Protein AF-A0A379Z0E1-F1 (afdb_monomer_lite)

Radius of gyration: 22.22 Å; chains: 1; bounding box: 70×41×52 Å

Sequence (152 aa):
METWSFSETIHSRSYTHIIRNIVNDPALVFDDIVTNEEIKKRAKDISGYYDDLIEMTSYYHLLGEGTHQVNGKTVTVNLRALKKQLYLCLMSVNALEAIRFYVSFACSFAFAERELMEGNAKIIKADRPRRSAAPDRHPAHAEPDAFRRRRS

Secondary structure (DSSP, 8-state):
--HHHHHHHHHHHHHHHHHHHH-S-SHHHHHHHHH-HHHHHHHHHHHHHHHHHHHHHHHHHHH-SEEEEETTEEEEE-HHHHHHHHHHHHHHHHHIIIIIHHHHHHHHHHHHTTT-SHHHHHHHHHHS-GGG-----------GGGGSSS--

Structure (mmCIF, N/CA/C/O backbone):
data_AF-A0A379Z0E1-F1
#
_entry.id   AF-A0A379Z0E1-F1
#
loop_
_atom_site.group_PDB
_atom_site.id
_atom_site.type_symbol
_atom_site.label_atom_id
_atom_site.label_alt_id
_atom_site.label_comp_id
_atom_site.label_asym_id
_atom_site.label_entity_id
_atom_site.label_seq_id
_atom_site.pdbx_PDB_ins_code
_atom_site.Cartn_x
_atom_site.Cartn_y
_atom_site.Cartn_z
_atom_site.occupancy
_atom_site.B_iso_or_equiv
_atom_site.auth_seq_id
_atom_site.auth_comp_id
_atom_site.auth_asym_id
_atom_site.auth_atom_id
_atom_site.pdbx_PDB_model_num
ATOM 1 N N . MET A 1 1 ? -6.968 17.737 -2.088 1.00 50.78 1 MET A N 1
ATOM 2 C CA . MET A 1 1 ? -6.098 16.547 -1.993 1.00 50.78 1 MET A CA 1
ATOM 3 C C . MET A 1 1 ? -4.835 16.951 -1.270 1.00 50.78 1 MET A C 1
ATOM 5 O O . MET A 1 1 ? -4.319 18.026 -1.551 1.00 50.78 1 MET A O 1
ATOM 9 N N . GLU A 1 2 ? -4.382 16.125 -0.338 1.00 80.88 2 GLU A N 1
ATOM 10 C CA . GLU A 1 2 ? -3.149 16.359 0.411 1.00 80.88 2 GLU A CA 1
ATOM 11 C C . GLU A 1 2 ? -1.923 15.927 -0.406 1.00 80.88 2 GLU A C 1
ATOM 13 O O . GLU A 1 2 ? -2.010 15.047 -1.267 1.00 80.88 2 GLU A O 1
ATOM 18 N N . THR A 1 3 ? -0.780 16.569 -0.153 1.00 82.69 3 THR A N 1
ATOM 19 C CA . THR A 1 3 ? 0.434 16.483 -0.984 1.00 82.69 3 THR A CA 1
ATOM 20 C C . THR A 1 3 ? 0.955 15.054 -1.173 1.00 82.69 3 THR A C 1
ATOM 22 O O . THR A 1 3 ? 1.404 14.722 -2.266 1.00 82.69 3 THR A O 1
ATOM 25 N N . TRP A 1 4 ? 0.871 14.203 -0.145 1.00 82.50 4 TRP A N 1
ATOM 26 C CA . TRP A 1 4 ? 1.369 12.821 -0.203 1.00 82.50 4 TRP A CA 1
ATOM 27 C C . TRP A 1 4 ? 0.489 11.912 -1.074 1.00 82.50 4 TRP A C 1
ATOM 29 O O . TRP A 1 4 ? 0.977 11.252 -1.984 1.00 82.50 4 TRP A O 1
ATOM 39 N N . SER A 1 5 ? -0.835 11.946 -0.906 1.00 83.62 5 SER A N 1
ATOM 40 C CA . SER A 1 5 ? -1.744 11.173 -1.770 1.00 83.62 5 SER A CA 1
ATOM 41 C C . SER A 1 5 ? -1.681 11.623 -3.235 1.00 83.62 5 SER A C 1
ATOM 43 O O . SER A 1 5 ? -1.873 10.823 -4.154 1.00 83.62 5 SER A O 1
ATOM 45 N N . PHE A 1 6 ? -1.381 12.905 -3.471 1.00 81.62 6 PHE A N 1
ATOM 46 C CA . PHE A 1 6 ? -1.129 13.409 -4.816 1.00 81.62 6 PHE A CA 1
ATOM 47 C C . PHE A 1 6 ? 0.151 12.815 -5.429 1.00 81.62 6 PHE A C 1
ATOM 49 O O . PHE A 1 6 ? 0.102 12.381 -6.580 1.00 81.62 6 PHE A O 1
ATOM 56 N N . SER A 1 7 ? 1.265 12.731 -4.686 1.00 83.44 7 SER A N 1
ATOM 57 C CA . SER A 1 7 ? 2.493 12.107 -5.206 1.00 83.44 7 SER A CA 1
ATOM 58 C C . SER A 1 7 ? 2.294 10.630 -5.549 1.00 83.44 7 SER A C 1
ATOM 60 O O . SER A 1 7 ? 2.705 10.209 -6.627 1.00 83.44 7 SER A O 1
ATOM 62 N N . GLU A 1 8 ? 1.554 9.872 -4.736 1.00 84.69 8 GLU A N 1
ATOM 63 C CA . GLU A 1 8 ? 1.267 8.457 -5.036 1.00 84.69 8 GLU A CA 1
ATOM 64 C C . GLU A 1 8 ? 0.428 8.263 -6.310 1.00 84.69 8 GLU A C 1
ATOM 66 O O . GLU A 1 8 ? 0.592 7.290 -7.058 1.00 84.69 8 GLU A O 1
ATOM 71 N N . THR A 1 9 ? -0.437 9.231 -6.622 1.00 87.06 9 THR A N 1
ATOM 72 C CA . THR A 1 9 ? -1.183 9.231 -7.888 1.00 87.06 9 THR A CA 1
ATOM 73 C C . THR A 1 9 ? -0.241 9.419 -9.080 1.00 87.06 9 THR A C 1
ATOM 75 O O . THR A 1 9 ? -0.420 8.781 -10.120 1.00 87.06 9 THR A O 1
ATOM 78 N N . ILE A 1 10 ? 0.782 10.270 -8.942 1.00 86.56 10 ILE A N 1
ATOM 79 C CA . ILE A 1 10 ? 1.810 10.451 -9.972 1.00 86.56 10 ILE A CA 1
ATOM 80 C C . ILE A 1 10 ? 2.636 9.170 -10.138 1.00 86.56 10 ILE A C 1
ATOM 82 O O . ILE A 1 10 ? 2.777 8.719 -11.273 1.00 86.56 10 ILE A O 1
ATOM 86 N N . HIS A 1 11 ? 3.059 8.519 -9.048 1.00 85.06 11 HIS A N 1
ATOM 87 C CA . HIS A 1 11 ? 3.778 7.236 -9.100 1.00 85.06 11 HIS A CA 1
ATOM 88 C C . HIS A 1 11 ? 2.987 6.160 -9.867 1.00 85.06 11 HIS A C 1
ATOM 90 O O . HIS A 1 11 ? 3.507 5.481 -10.752 1.00 85.06 11 HIS A O 1
ATOM 96 N N . SER A 1 12 ? 1.685 6.038 -9.601 1.00 88.06 12 SER A N 1
ATOM 97 C CA . SER A 1 12 ? 0.826 5.062 -10.291 1.00 88.06 12 SER A CA 1
ATOM 98 C C . SER A 1 12 ? 0.709 5.341 -11.799 1.00 88.06 12 SER A C 1
ATOM 100 O O . SER A 1 12 ? 0.712 4.424 -12.631 1.00 88.06 12 SER A O 1
ATOM 102 N N . ARG A 1 13 ? 0.652 6.624 -12.183 1.00 87.44 13 ARG A N 1
ATOM 103 C CA . ARG A 1 13 ? 0.647 7.046 -13.594 1.00 87.44 13 ARG A CA 1
ATOM 104 C C . ARG A 1 13 ? 1.989 6.778 -14.271 1.00 87.44 13 ARG A C 1
ATOM 106 O O . ARG A 1 13 ? 1.990 6.348 -15.425 1.00 87.44 13 ARG A O 1
ATOM 113 N N . SER A 1 14 ? 3.095 6.980 -13.559 1.00 86.31 14 SER A N 1
ATOM 114 C CA . SER A 1 14 ? 4.447 6.639 -14.007 1.00 86.31 14 SER A CA 1
ATOM 115 C C . SER A 1 14 ? 4.559 5.150 -14.353 1.00 86.31 14 SER A C 1
ATOM 117 O O . SER A 1 14 ? 4.946 4.815 -15.472 1.00 86.31 14 SER A O 1
ATOM 119 N N . TYR A 1 15 ? 4.116 4.244 -13.472 1.00 88.19 15 TYR A N 1
ATOM 120 C CA . TYR A 1 15 ? 4.130 2.800 -13.757 1.00 88.19 15 TYR A CA 1
ATOM 121 C C . TYR A 1 15 ? 3.242 2.409 -14.937 1.00 88.19 15 TYR A C 1
ATOM 123 O O . TYR A 1 15 ? 3.640 1.604 -15.776 1.00 88.19 15 TYR A O 1
ATOM 131 N N . THR A 1 16 ? 2.068 3.027 -15.059 1.00 88.12 16 THR A N 1
ATOM 132 C CA . THR A 1 16 ? 1.196 2.812 -16.221 1.00 88.12 16 THR A CA 1
ATOM 133 C C . THR A 1 16 ? 1.889 3.221 -17.524 1.00 88.12 16 THR A C 1
ATOM 135 O O . THR A 1 16 ? 1.771 2.526 -18.533 1.00 88.12 16 THR A O 1
ATOM 138 N N . HIS A 1 17 ? 2.623 4.337 -17.514 1.00 86.69 17 HIS A N 1
ATOM 139 C CA . HIS A 1 17 ? 3.395 4.790 -18.667 1.00 86.69 17 HIS A CA 1
ATOM 140 C C . HIS A 1 17 ? 4.539 3.824 -19.002 1.00 86.69 17 HIS A C 1
ATOM 142 O O . HIS A 1 17 ? 4.720 3.489 -20.167 1.00 86.69 17 HIS A O 1
ATOM 148 N N . ILE A 1 18 ? 5.267 3.330 -17.999 1.00 87.12 18 ILE A N 1
ATOM 149 C CA . ILE A 1 18 ? 6.332 2.331 -18.170 1.00 87.12 18 ILE A CA 1
ATOM 150 C C . ILE A 1 18 ? 5.774 1.061 -18.828 1.00 87.12 18 ILE A C 1
ATOM 152 O O . ILE A 1 18 ? 6.244 0.666 -19.891 1.00 87.12 18 ILE A O 1
ATOM 156 N N . ILE A 1 19 ? 4.734 0.454 -18.245 1.00 88.06 19 ILE A N 1
ATOM 157 C CA . ILE A 1 19 ? 4.173 -0.826 -18.709 1.00 88.06 19 ILE A CA 1
ATOM 158 C C . ILE A 1 19 ? 3.709 -0.718 -20.166 1.00 88.06 19 ILE A C 1
ATOM 160 O O . ILE A 1 19 ? 4.108 -1.523 -21.004 1.00 88.06 19 ILE A O 1
ATOM 164 N N . ARG A 1 20 ? 2.945 0.327 -20.504 1.00 87.12 20 ARG A N 1
ATOM 165 C CA . ARG A 1 20 ? 2.416 0.530 -21.864 1.00 87.12 20 ARG A CA 1
ATOM 166 C C . ARG A 1 20 ? 3.485 0.668 -22.951 1.00 87.12 20 ARG A C 1
ATOM 168 O O . ARG A 1 20 ? 3.166 0.459 -24.113 1.00 87.12 20 ARG A O 1
ATOM 175 N N . ASN A 1 21 ? 4.714 1.042 -22.599 1.00 84.62 21 ASN A N 1
ATOM 176 C CA . ASN A 1 21 ? 5.807 1.206 -23.560 1.00 84.62 21 ASN A CA 1
ATOM 177 C C . ASN A 1 21 ? 6.686 -0.047 -23.713 1.00 84.62 21 ASN A C 1
ATOM 179 O O . ASN A 1 21 ? 7.575 -0.056 -24.560 1.00 84.62 21 ASN A O 1
ATOM 183 N N . ILE A 1 22 ? 6.485 -1.082 -22.891 1.00 85.50 22 ILE A N 1
ATOM 184 C CA . ILE A 1 22 ? 7.362 -2.268 -22.843 1.00 85.50 22 ILE A CA 1
ATOM 185 C C . ILE A 1 22 ? 6.611 -3.532 -23.250 1.00 85.50 22 ILE A C 1
ATOM 187 O O . ILE A 1 22 ? 7.206 -4.440 -23.826 1.00 85.50 22 ILE A O 1
ATOM 191 N N . VAL A 1 23 ? 5.312 -3.604 -22.950 1.00 86.38 23 VAL A N 1
ATOM 192 C CA . VAL A 1 23 ? 4.464 -4.748 -23.295 1.00 86.38 23 VAL A CA 1
ATOM 193 C C . VAL A 1 23 ? 3.425 -4.367 -24.341 1.00 86.38 23 VAL A C 1
ATOM 195 O O . VAL A 1 23 ? 2.846 -3.285 -24.294 1.00 86.38 23 VAL A O 1
ATOM 198 N N . ASN A 1 24 ? 3.175 -5.285 -25.277 1.00 87.69 24 ASN A N 1
ATOM 199 C CA . ASN A 1 24 ? 2.194 -5.094 -26.350 1.00 87.69 24 ASN A CA 1
ATOM 200 C C . ASN A 1 24 ? 0.758 -5.024 -25.812 1.00 87.69 24 ASN A C 1
ATOM 202 O O . ASN A 1 24 ? -0.037 -4.218 -26.288 1.00 87.69 24 ASN A O 1
ATOM 206 N N . ASP A 1 25 ? 0.441 -5.862 -24.820 1.00 91.56 25 ASP A N 1
ATOM 207 C CA . ASP A 1 25 ? -0.845 -5.851 -24.129 1.00 91.56 25 ASP A CA 1
ATOM 208 C C . ASP A 1 25 ? -0.638 -5.560 -22.632 1.00 91.56 25 ASP A C 1
ATOM 210 O O . ASP A 1 25 ? -0.216 -6.441 -21.876 1.00 91.56 25 ASP A O 1
ATOM 214 N N . PRO A 1 26 ? -0.896 -4.320 -22.182 1.00 88.62 26 PRO A N 1
ATOM 215 C CA . PRO A 1 26 ? -0.738 -3.944 -20.785 1.00 88.62 26 PRO A CA 1
ATOM 216 C C . PRO A 1 26 ? -1.824 -4.537 -19.876 1.00 88.62 26 PRO A C 1
ATOM 218 O O . PRO A 1 26 ? -1.604 -4.591 -18.667 1.00 88.62 26 PRO A O 1
ATOM 221 N N . ALA A 1 27 ? -2.974 -4.974 -20.412 1.00 91.06 27 ALA A N 1
ATOM 222 C CA . ALA A 1 27 ? -4.075 -5.503 -19.604 1.00 91.06 27 ALA A CA 1
ATOM 223 C C . ALA A 1 27 ? -3.651 -6.762 -18.839 1.00 91.06 27 ALA A C 1
ATOM 225 O O . ALA A 1 27 ? -3.876 -6.849 -17.636 1.00 91.06 27 ALA A O 1
ATOM 226 N N . LEU A 1 28 ? -2.907 -7.657 -19.498 1.00 90.94 28 LEU A N 1
ATOM 227 C CA . LEU A 1 28 ? -2.380 -8.883 -18.891 1.00 90.94 28 LEU A CA 1
ATOM 228 C C . LEU A 1 28 ? -1.519 -8.613 -17.649 1.00 90.94 28 LEU A C 1
ATOM 230 O O . LEU A 1 28 ? -1.570 -9.369 -16.683 1.00 90.94 28 LEU A O 1
ATOM 234 N N . VAL A 1 29 ? -0.738 -7.528 -17.656 1.00 91.00 29 VAL A N 1
ATOM 235 C CA . VAL A 1 29 ? 0.100 -7.148 -16.509 1.00 91.00 29 VAL A CA 1
ATOM 236 C C . VAL A 1 29 ? -0.757 -6.593 -15.371 1.00 91.00 29 VAL A C 1
ATOM 238 O O . VAL A 1 29 ? -0.504 -6.909 -14.211 1.00 91.00 29 VAL A O 1
ATOM 241 N N . PHE A 1 30 ? -1.773 -5.781 -15.676 1.00 89.75 30 PHE A N 1
ATOM 242 C CA . PHE A 1 30 ? -2.677 -5.247 -14.653 1.00 89.75 30 PHE A CA 1
ATOM 243 C C . PHE A 1 30 ? -3.529 -6.336 -14.002 1.00 89.75 30 PHE A C 1
ATOM 245 O O . PHE A 1 30 ? -3.693 -6.317 -12.781 1.00 89.75 30 PHE A O 1
ATOM 252 N N . ASP A 1 31 ? -4.012 -7.293 -14.791 1.00 91.62 31 ASP A N 1
ATOM 253 C CA . ASP A 1 31 ? -4.782 -8.425 -14.286 1.00 91.62 31 ASP A CA 1
ATOM 254 C C . ASP A 1 31 ? -3.914 -9.308 -13.380 1.00 91.62 31 ASP A C 1
ATOM 256 O O . ASP A 1 31 ? -4.325 -9.631 -12.261 1.00 91.62 31 ASP A O 1
ATOM 260 N N . ASP A 1 32 ? -2.673 -9.604 -13.794 1.00 92.44 32 ASP A N 1
ATOM 261 C CA . ASP A 1 32 ? -1.758 -10.415 -12.985 1.00 92.44 32 ASP A CA 1
ATOM 262 C C . ASP A 1 32 ? -1.430 -9.755 -11.639 1.00 92.44 32 ASP A C 1
ATOM 264 O O . ASP A 1 32 ? -1.390 -10.438 -10.620 1.00 92.44 32 ASP A O 1
ATOM 268 N N . ILE A 1 33 ? -1.292 -8.424 -11.569 1.00 90.69 33 ILE A N 1
ATOM 269 C CA . ILE A 1 33 ? -1.059 -7.719 -10.292 1.00 90.69 33 ILE A CA 1
ATOM 270 C C . ILE A 1 33 ? -2.157 -8.031 -9.260 1.00 90.69 33 ILE A C 1
ATOM 272 O O . ILE A 1 33 ? -1.866 -8.132 -8.064 1.00 90.69 33 ILE A O 1
ATOM 276 N N . VAL A 1 34 ? -3.406 -8.197 -9.704 1.00 89.62 34 VAL A N 1
ATOM 277 C CA . VAL A 1 34 ? -4.553 -8.461 -8.825 1.00 89.62 34 VAL A CA 1
ATOM 278 C C . VAL A 1 34 ? -4.697 -9.949 -8.510 1.00 89.62 34 VAL A C 1
ATOM 280 O O . VAL A 1 34 ? -5.119 -10.292 -7.405 1.00 89.62 34 VAL A O 1
ATOM 283 N N . THR A 1 35 ? -4.360 -10.839 -9.448 1.00 90.94 35 THR A N 1
ATOM 284 C CA . THR A 1 35 ? -4.560 -12.289 -9.289 1.00 90.94 35 THR A CA 1
ATOM 285 C C . THR A 1 35 ? -3.354 -13.030 -8.722 1.00 90.94 35 THR A C 1
ATOM 287 O O . THR A 1 35 ? -3.527 -14.103 -8.150 1.00 90.94 35 THR A O 1
ATOM 290 N N . ASN A 1 36 ? -2.147 -12.478 -8.834 1.00 93.88 36 ASN A N 1
ATOM 291 C CA . ASN A 1 36 ? -0.912 -13.140 -8.432 1.00 93.88 36 ASN A CA 1
ATOM 292 C C . ASN A 1 36 ? -0.838 -13.346 -6.911 1.00 93.88 36 ASN A C 1
ATOM 294 O O . ASN A 1 36 ? -0.821 -12.395 -6.126 1.00 93.88 36 ASN A O 1
ATOM 298 N N . GLU A 1 37 ? -0.741 -14.605 -6.487 1.00 93.44 37 GLU A N 1
ATOM 299 C CA . GLU A 1 37 ? -0.790 -14.990 -5.073 1.00 93.44 37 GLU A CA 1
ATOM 300 C C . GLU A 1 37 ? 0.352 -14.388 -4.234 1.00 93.44 37 GLU A C 1
ATOM 302 O O . GLU A 1 37 ? 0.125 -13.955 -3.101 1.00 93.44 37 GLU A O 1
ATOM 307 N N . GLU A 1 38 ? 1.559 -14.249 -4.792 1.00 91.62 38 GLU A N 1
ATOM 308 C CA . GLU A 1 38 ? 2.701 -13.657 -4.080 1.00 91.62 38 GLU A CA 1
ATOM 309 C C . GLU A 1 38 ? 2.572 -12.136 -3.925 1.00 91.62 38 GLU A C 1
ATOM 311 O O . GLU A 1 38 ? 3.068 -11.544 -2.958 1.00 91.62 38 GLU A O 1
ATOM 316 N N . ILE A 1 39 ? 1.910 -11.464 -4.872 1.00 90.69 39 ILE A N 1
ATOM 317 C CA . ILE A 1 39 ? 1.584 -10.036 -4.759 1.00 90.69 39 ILE A CA 1
ATOM 318 C C . ILE A 1 39 ? 0.448 -9.847 -3.749 1.00 90.69 39 ILE A C 1
ATOM 320 O O . ILE A 1 39 ? 0.589 -9.054 -2.815 1.00 90.69 39 ILE A O 1
ATOM 324 N N . LYS A 1 40 ? -0.628 -10.634 -3.855 1.00 90.75 40 LYS A N 1
ATOM 325 C CA . LYS A 1 40 ? -1.784 -10.578 -2.946 1.00 90.75 40 LYS A CA 1
ATOM 326 C C . LYS A 1 40 ? -1.396 -10.820 -1.498 1.00 90.75 40 LYS A C 1
ATOM 328 O O . LYS A 1 40 ? -1.801 -10.052 -0.630 1.00 90.75 40 LYS A O 1
ATOM 333 N N . LYS A 1 41 ? -0.573 -11.838 -1.225 1.00 90.88 41 LYS A N 1
ATOM 334 C CA . LYS A 1 41 ? -0.082 -12.138 0.128 1.00 90.88 41 LYS A CA 1
ATOM 335 C C . LYS A 1 41 ? 0.594 -10.921 0.759 1.00 90.88 41 LYS A C 1
ATOM 337 O O . LYS A 1 41 ? 0.335 -10.583 1.905 1.00 90.88 41 LYS A O 1
ATOM 342 N N . ARG A 1 42 ? 1.414 -10.222 -0.026 1.00 88.44 42 ARG A N 1
ATOM 343 C CA . ARG A 1 42 ? 2.150 -9.026 0.393 1.00 88.44 42 ARG A CA 1
ATOM 344 C C . ARG A 1 42 ? 1.267 -7.790 0.569 1.00 88.44 42 ARG A C 1
ATOM 346 O O . ARG A 1 42 ? 1.593 -6.969 1.430 1.00 88.44 42 ARG A O 1
ATOM 353 N N . ALA A 1 43 ? 0.231 -7.651 -0.257 1.00 89.25 43 ALA A N 1
ATOM 354 C CA . ALA A 1 43 ? -0.721 -6.545 -0.228 1.00 89.25 43 ALA A CA 1
ATOM 355 C C . ALA A 1 43 ? -1.730 -6.680 0.921 1.00 89.25 43 ALA A C 1
ATOM 357 O O . ALA A 1 43 ? -2.006 -5.690 1.592 1.00 89.25 43 ALA A O 1
ATOM 358 N N . LYS A 1 44 ? -2.202 -7.904 1.196 1.00 89.06 44 LYS A N 1
ATOM 359 C CA . LYS A 1 44 ? -3.171 -8.210 2.258 1.00 89.06 44 LYS A CA 1
ATOM 360 C C . LYS A 1 44 ? -2.696 -7.744 3.634 1.00 89.06 44 LYS A C 1
ATOM 362 O O . LYS A 1 44 ? -3.475 -7.172 4.388 1.00 89.06 44 LYS A O 1
ATOM 367 N N . ASP A 1 45 ? -1.417 -7.951 3.939 1.00 84.88 45 ASP A N 1
ATOM 368 C CA . ASP A 1 45 ? -0.845 -7.526 5.219 1.00 84.88 45 ASP A CA 1
ATOM 369 C C . ASP A 1 45 ? -0.815 -5.995 5.356 1.00 84.88 45 ASP A C 1
ATOM 371 O O . ASP A 1 45 ? -0.979 -5.475 6.453 1.00 84.88 45 ASP A O 1
ATOM 375 N N . ILE A 1 46 ? -0.622 -5.254 4.256 1.00 87.94 46 ILE A N 1
ATOM 376 C CA . ILE A 1 46 ? -0.633 -3.782 4.280 1.00 87.94 46 ILE A CA 1
ATOM 377 C C . ILE A 1 46 ? -2.065 -3.273 4.410 1.00 87.94 46 ILE A C 1
ATOM 379 O O . ILE A 1 46 ? -2.328 -2.424 5.260 1.00 87.94 46 ILE A O 1
ATOM 383 N N . SER A 1 47 ? -2.969 -3.767 3.557 1.00 89.69 47 SER A N 1
ATOM 384 C CA . SER A 1 47 ? -4.353 -3.294 3.516 1.00 89.69 47 SER A CA 1
ATOM 385 C C . SER A 1 47 ? -5.073 -3.590 4.825 1.00 89.69 47 SER A C 1
ATOM 387 O O . SER A 1 47 ? -5.771 -2.717 5.317 1.00 89.69 47 SER A O 1
ATOM 389 N N . GLY A 1 48 ? -4.802 -4.736 5.460 1.00 91.50 48 GLY A N 1
ATOM 390 C CA . GLY A 1 48 ? -5.417 -5.099 6.737 1.00 91.50 48 GLY A CA 1
ATOM 391 C C . GLY A 1 48 ? -5.215 -4.050 7.836 1.00 91.50 48 GLY A C 1
ATOM 392 O O . GLY A 1 48 ? -6.168 -3.694 8.517 1.00 91.50 48 GLY A O 1
ATOM 393 N N . TYR A 1 49 ? -4.014 -3.471 7.969 1.00 91.31 49 TYR A N 1
ATOM 394 C CA . TYR A 1 49 ? -3.785 -2.415 8.967 1.00 91.31 49 TYR A CA 1
ATOM 395 C C . TYR A 1 49 ? -4.558 -1.124 8.671 1.00 91.31 49 TYR A C 1
ATOM 397 O O . TYR A 1 49 ? -4.937 -0.416 9.607 1.00 91.31 49 TYR A O 1
ATOM 405 N N . TYR A 1 50 ? -4.771 -0.807 7.392 1.00 92.62 50 TYR A N 1
ATOM 406 C CA . TYR A 1 50 ? -5.594 0.328 6.985 1.00 92.62 50 TYR A CA 1
ATOM 407 C C . TYR A 1 50 ? -7.079 0.048 7.211 1.00 92.62 50 TYR A C 1
ATOM 409 O O . TYR A 1 50 ? -7.763 0.890 7.789 1.00 92.62 50 TYR A O 1
ATOM 417 N N . ASP A 1 51 ? -7.554 -1.128 6.805 1.00 93.50 51 ASP A N 1
ATOM 418 C CA . ASP A 1 51 ? -8.948 -1.552 6.936 1.00 93.50 51 ASP A CA 1
ATOM 419 C C . ASP A 1 51 ? -9.367 -1.564 8.416 1.00 93.50 51 ASP A C 1
ATOM 421 O O . ASP A 1 51 ? -10.353 -0.920 8.780 1.00 93.50 51 ASP A O 1
ATOM 425 N N . ASP A 1 52 ? -8.551 -2.170 9.288 1.00 91.06 52 ASP A N 1
ATOM 426 C CA . ASP A 1 52 ? -8.775 -2.208 10.739 1.00 91.06 52 ASP A CA 1
ATOM 427 C C . ASP A 1 52 ? -8.856 -0.797 11.348 1.00 91.06 52 ASP A C 1
ATOM 429 O O . ASP A 1 52 ? -9.689 -0.516 12.217 1.00 91.06 52 ASP A O 1
ATOM 433 N N . LEU A 1 53 ? -7.972 0.109 10.910 1.00 93.06 53 LEU A N 1
ATOM 434 C CA . LEU A 1 53 ? -7.946 1.490 11.384 1.00 93.06 53 LEU A CA 1
ATOM 435 C C . LEU A 1 53 ? -9.183 2.263 10.914 1.00 93.06 53 LEU A C 1
ATOM 437 O O . LEU A 1 53 ? -9.770 2.999 11.708 1.00 93.06 53 LEU A O 1
ATOM 441 N N . ILE A 1 54 ? -9.581 2.114 9.650 1.00 93.75 54 ILE A N 1
ATOM 442 C CA . ILE A 1 54 ? -10.752 2.788 9.073 1.00 93.75 54 ILE A CA 1
ATOM 443 C C . ILE A 1 54 ? -12.028 2.307 9.762 1.00 93.75 54 ILE A C 1
ATOM 445 O O . ILE A 1 54 ? -12.862 3.133 10.144 1.00 93.75 54 ILE A O 1
ATOM 449 N N . GLU A 1 55 ? -12.164 0.998 9.974 1.00 91.69 55 GLU A N 1
ATOM 450 C CA . GLU A 1 55 ? -13.316 0.411 10.655 1.00 91.69 55 GLU A CA 1
ATOM 451 C C . GLU A 1 55 ? -13.435 0.952 12.087 1.00 91.69 55 GLU A C 1
ATOM 453 O O . GLU A 1 55 ? -14.469 1.504 12.472 1.00 91.69 55 GLU A O 1
ATOM 458 N N . MET A 1 56 ? -12.352 0.890 12.866 1.00 89.38 56 MET A N 1
ATOM 459 C CA . MET A 1 56 ? -12.362 1.357 14.255 1.00 89.38 56 MET A CA 1
ATOM 460 C C . MET A 1 56 ? -12.534 2.871 14.382 1.00 89.38 56 MET A C 1
ATOM 462 O O . MET A 1 56 ? -13.204 3.340 15.305 1.00 89.38 56 MET A O 1
ATOM 466 N N . THR A 1 57 ? -11.984 3.645 13.446 1.00 92.62 57 THR A N 1
ATOM 467 C CA . THR A 1 57 ? -12.198 5.098 13.378 1.00 92.62 57 THR A CA 1
ATOM 468 C C . THR A 1 57 ? -13.662 5.413 13.072 1.00 92.62 57 THR A C 1
ATOM 470 O O . THR A 1 57 ? -14.241 6.313 13.680 1.00 92.62 57 THR A O 1
ATOM 473 N N . SER A 1 58 ? -14.293 4.631 12.192 1.00 92.19 58 SER A N 1
ATOM 474 C CA . SER A 1 58 ? -15.716 4.766 11.868 1.00 92.19 58 SER A CA 1
ATOM 475 C C . SER A 1 58 ? -16.596 4.475 13.084 1.00 92.19 58 SER A C 1
ATOM 477 O O . SER A 1 58 ? -17.465 5.283 13.409 1.00 92.19 58 SER A O 1
ATOM 479 N N . TYR A 1 59 ? -16.332 3.389 13.822 1.00 89.81 59 TYR A N 1
ATOM 480 C CA . TYR A 1 59 ? -17.043 3.113 15.077 1.00 89.81 59 TYR A CA 1
ATOM 481 C C . TYR A 1 59 ? -16.842 4.219 16.113 1.00 89.81 59 TYR A C 1
ATOM 483 O O . TYR A 1 59 ? -17.801 4.618 16.770 1.00 89.81 59 TYR A O 1
ATOM 491 N N . TYR A 1 60 ? -15.624 4.749 16.238 1.00 90.62 60 TYR A N 1
ATOM 492 C CA . TYR A 1 60 ? -15.337 5.852 17.150 1.00 90.62 60 TYR A CA 1
ATOM 493 C C . TYR A 1 60 ? -16.114 7.125 16.803 1.00 90.62 60 TYR A C 1
ATOM 495 O O . TYR A 1 60 ? -16.691 7.742 17.695 1.00 90.62 60 TYR A O 1
ATOM 503 N N . HIS A 1 61 ? -16.191 7.500 15.525 1.00 91.00 61 HIS A N 1
ATOM 504 C CA . HIS A 1 61 ? -16.946 8.682 15.105 1.00 91.00 61 HIS A CA 1
ATOM 505 C C . HIS A 1 61 ? -18.463 8.518 15.225 1.00 91.00 61 HIS A C 1
ATOM 507 O O . HIS A 1 61 ? -19.149 9.500 15.500 1.00 91.00 61 HIS A O 1
ATOM 513 N N . LEU A 1 62 ? -18.988 7.307 15.022 1.00 90.00 62 LEU A N 1
ATOM 514 C CA . LEU A 1 62 ? -20.428 7.042 15.072 1.00 90.00 62 LEU A CA 1
ATOM 515 C C . LEU A 1 62 ? -20.955 6.854 16.498 1.00 90.00 62 LEU A C 1
ATOM 517 O O . LEU A 1 62 ? -22.043 7.325 16.814 1.00 90.00 62 LEU A O 1
ATOM 521 N N . LEU A 1 63 ? -20.210 6.136 17.339 1.00 87.94 63 LEU A N 1
ATOM 522 C CA . LEU A 1 63 ? -20.691 5.654 18.636 1.00 87.94 63 LEU A CA 1
ATOM 523 C C . LEU A 1 63 ? -20.001 6.349 19.822 1.00 87.94 63 LEU A C 1
ATOM 525 O O . LEU A 1 63 ? -20.545 6.374 20.924 1.00 87.94 63 LEU A O 1
ATOM 529 N N . GLY A 1 64 ? -18.812 6.926 19.619 1.00 87.88 64 GLY A N 1
ATOM 530 C CA . GLY A 1 64 ? -17.977 7.463 20.694 1.00 87.88 64 GLY A CA 1
ATOM 531 C C . GLY A 1 64 ? -17.324 6.378 21.560 1.00 87.88 64 GLY A C 1
ATOM 532 O O . GLY A 1 64 ? -17.470 5.177 21.317 1.00 87.88 64 GLY A O 1
ATOM 533 N N . GLU A 1 65 ? -16.574 6.792 22.584 1.00 88.69 65 GLU A N 1
ATOM 534 C CA . GLU A 1 65 ? -15.950 5.858 23.532 1.00 88.69 65 GLU A CA 1
ATOM 535 C C . GLU A 1 65 ? -17.001 5.134 24.376 1.00 88.69 65 GLU A C 1
ATOM 537 O O . GLU A 1 65 ? -17.890 5.758 24.953 1.00 88.69 65 GLU A O 1
ATOM 542 N N . GLY A 1 66 ? -16.875 3.812 24.483 1.00 88.75 66 GLY A N 1
ATOM 543 C CA . GLY A 1 66 ? -17.781 3.002 25.288 1.00 88.75 66 GLY A CA 1
ATOM 544 C C . GLY A 1 66 ? -18.022 1.612 24.718 1.00 88.75 66 GLY A C 1
ATOM 545 O O . GLY A 1 66 ? -17.453 1.209 23.702 1.00 88.75 66 GLY A O 1
ATOM 546 N N . THR A 1 67 ? -18.874 0.864 25.408 1.00 88.69 67 THR A N 1
ATOM 547 C CA . THR A 1 67 ? -19.326 -0.457 24.976 1.00 88.69 67 THR A CA 1
ATOM 548 C C . THR A 1 67 ? -20.703 -0.315 24.348 1.00 88.69 67 THR A C 1
ATOM 550 O O . THR A 1 67 ? -21.658 0.051 25.031 1.00 88.69 67 THR A O 1
ATOM 553 N N . HIS A 1 68 ? -20.804 -0.626 23.061 1.00 88.44 68 HIS A N 1
ATOM 554 C CA . HIS A 1 68 ? -22.014 -0.453 22.265 1.00 88.44 68 HIS A CA 1
ATOM 555 C C . HIS A 1 68 ? -22.558 -1.805 21.817 1.00 88.44 68 HIS A C 1
ATOM 557 O O . HIS A 1 68 ? -21.801 -2.751 21.618 1.00 88.44 68 HIS A O 1
ATOM 563 N N . GLN A 1 69 ? -23.872 -1.909 21.649 1.00 85.56 69 GLN A N 1
ATOM 564 C CA . GLN A 1 69 ? -24.523 -3.094 21.088 1.00 85.56 69 GLN A CA 1
ATOM 565 C C . GLN A 1 69 ? -24.992 -2.766 19.674 1.00 85.56 69 GLN A C 1
ATOM 567 O O . GLN A 1 69 ? -25.926 -1.988 19.496 1.00 85.56 69 GLN A O 1
ATOM 572 N N . VAL A 1 70 ? -24.352 -3.360 18.669 1.00 82.00 70 VAL A N 1
ATOM 573 C CA . VAL A 1 70 ? -24.701 -3.175 17.256 1.00 82.00 70 VAL A CA 1
ATOM 574 C C . VAL A 1 70 ? -25.125 -4.526 16.692 1.00 82.00 70 VAL A C 1
ATOM 576 O O . VAL A 1 70 ? -24.347 -5.477 16.697 1.00 82.00 70 VAL A O 1
ATOM 579 N N . ASN A 1 71 ? -26.376 -4.641 16.234 1.00 78.38 71 ASN A N 1
ATOM 580 C CA . ASN A 1 71 ? -26.951 -5.882 15.689 1.00 78.38 71 ASN A CA 1
ATOM 581 C C . ASN A 1 71 ? -26.781 -7.116 16.606 1.00 78.38 71 ASN A C 1
ATOM 583 O O . ASN A 1 7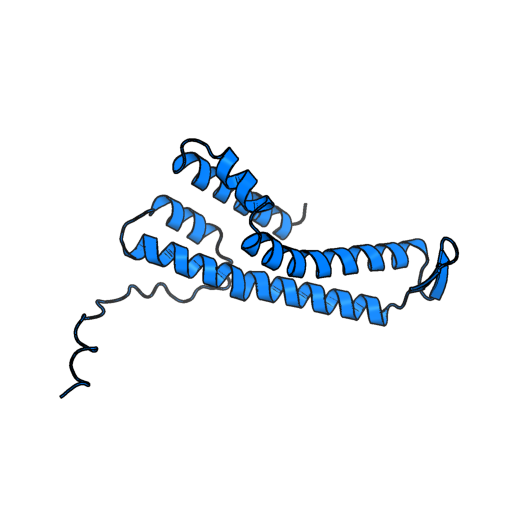1 ? -26.529 -8.223 16.133 1.00 78.38 71 ASN A O 1
ATOM 587 N N . GLY A 1 72 ? -26.883 -6.924 17.927 1.00 82.75 72 GLY A N 1
ATOM 588 C CA . GLY A 1 72 ? -26.720 -7.989 18.927 1.00 82.75 72 GLY A CA 1
ATOM 589 C C . GLY A 1 72 ? -25.269 -8.395 19.215 1.00 82.75 72 GLY A C 1
ATOM 590 O O . GLY A 1 72 ? -25.049 -9.364 19.941 1.00 82.75 72 GLY A O 1
ATOM 591 N N . LYS A 1 73 ? -24.282 -7.680 18.660 1.00 83.62 73 LYS A N 1
ATOM 592 C CA . LYS A 1 73 ? -22.859 -7.845 18.971 1.00 83.62 73 LYS A CA 1
ATOM 593 C C . LYS A 1 73 ? -22.360 -6.682 19.821 1.00 83.62 73 LYS A C 1
ATOM 595 O O . LYS A 1 73 ? -22.552 -5.515 19.475 1.00 83.62 73 LYS A O 1
ATOM 600 N N . THR A 1 74 ? -21.647 -7.020 20.888 1.00 85.12 74 THR A N 1
ATOM 601 C CA . THR A 1 74 ? -20.978 -6.049 21.750 1.00 85.12 74 THR A CA 1
ATOM 602 C C . THR A 1 74 ? -19.697 -5.553 21.078 1.00 85.12 74 THR A C 1
ATOM 604 O O . THR A 1 74 ? -18.753 -6.323 20.901 1.00 85.12 74 THR A O 1
ATOM 607 N N . VAL A 1 75 ? -19.654 -4.272 20.720 1.00 84.94 75 VAL A N 1
ATOM 6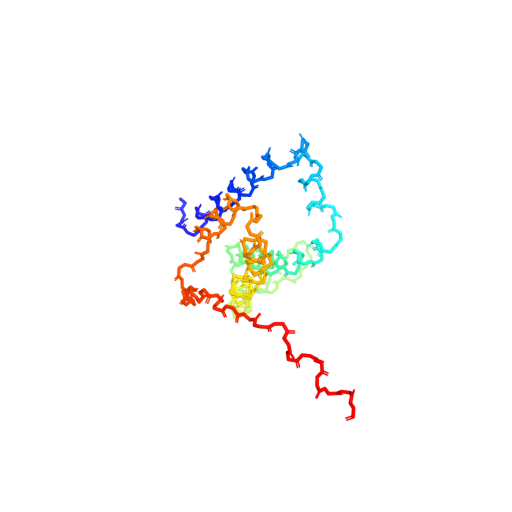08 C CA . VAL A 1 75 ? -18.487 -3.587 20.153 1.00 84.94 75 VAL A CA 1
ATOM 609 C C . VAL A 1 75 ? -17.933 -2.629 21.200 1.00 84.94 75 VAL A C 1
ATOM 611 O O . VAL A 1 75 ? -18.590 -1.664 21.590 1.00 84.94 75 VAL A O 1
ATOM 614 N N . THR A 1 76 ? -16.714 -2.890 21.664 1.00 86.56 76 THR A N 1
ATOM 615 C CA . THR A 1 76 ? -16.030 -2.021 22.626 1.00 86.56 76 THR A CA 1
ATOM 616 C C . THR A 1 76 ? -15.118 -1.054 21.889 1.00 86.56 76 THR A C 1
ATOM 618 O O . THR A 1 76 ? -14.087 -1.444 21.341 1.00 86.56 76 THR A O 1
ATOM 621 N N . VAL A 1 77 ? -15.473 0.226 21.918 1.00 88.19 77 VAL A N 1
ATOM 622 C CA . VAL A 1 77 ? -14.700 1.305 21.312 1.00 88.19 77 VAL A CA 1
ATOM 623 C C . VAL A 1 77 ? -13.845 1.960 22.392 1.00 88.19 77 VAL A C 1
ATOM 625 O O . VAL A 1 77 ? -14.354 2.592 23.315 1.00 88.19 77 VAL A O 1
ATOM 628 N N . ASN A 1 78 ? -12.525 1.805 22.277 1.00 90.31 78 ASN A N 1
ATOM 629 C CA . ASN A 1 78 ? -11.555 2.374 23.210 1.00 90.31 78 ASN A CA 1
ATOM 630 C C . ASN A 1 78 ? -10.536 3.237 22.459 1.00 90.31 78 ASN A C 1
ATOM 632 O O . ASN A 1 78 ? -9.817 2.744 21.585 1.00 90.31 78 ASN A O 1
ATOM 636 N N . LEU A 1 79 ? -10.400 4.502 22.860 1.00 90.31 79 LEU A N 1
ATOM 637 C CA . LEU A 1 79 ? -9.459 5.438 22.246 1.00 90.31 79 LEU A CA 1
ATOM 638 C C . LEU A 1 79 ? -7.998 4.982 22.355 1.00 90.31 79 LEU A C 1
ATOM 640 O O . LEU A 1 79 ? -7.204 5.213 21.444 1.00 90.31 79 LEU A O 1
ATOM 644 N N . ARG A 1 80 ? -7.615 4.291 23.434 1.00 91.81 80 ARG A N 1
ATOM 645 C CA . ARG A 1 80 ? -6.262 3.729 23.572 1.00 91.81 80 ARG A CA 1
ATOM 646 C C . ARG A 1 80 ? -5.994 2.642 22.530 1.00 91.81 80 ARG A C 1
ATOM 648 O O . ARG A 1 80 ? -4.885 2.580 22.001 1.00 91.81 80 ARG A O 1
ATOM 655 N N . ALA A 1 81 ? -6.986 1.800 22.240 1.00 89.94 81 ALA A N 1
ATOM 656 C CA . ALA A 1 81 ? -6.873 0.766 21.215 1.00 89.94 81 ALA A CA 1
ATOM 657 C C . ALA A 1 81 ? -6.786 1.391 19.815 1.00 89.94 81 ALA A C 1
ATOM 659 O O . AL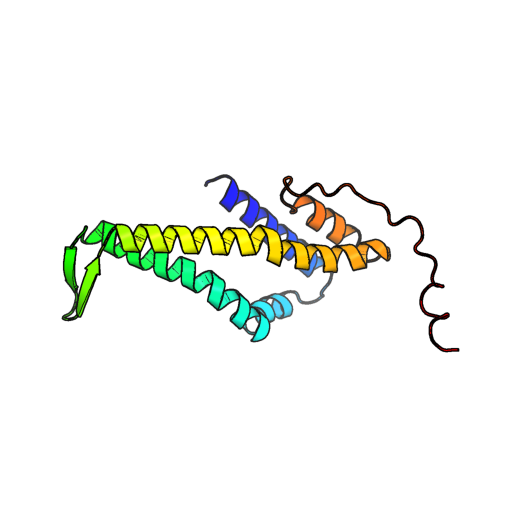A A 1 81 ? -5.899 1.022 19.047 1.00 89.94 81 ALA A O 1
ATOM 660 N N . LEU A 1 82 ? -7.602 2.415 19.547 1.00 92.12 82 LEU A N 1
ATOM 661 C CA . LEU A 1 82 ? -7.567 3.169 18.294 1.00 92.12 82 LEU A CA 1
ATOM 662 C C . LEU A 1 82 ? -6.200 3.835 18.060 1.00 92.12 82 LEU A C 1
ATOM 664 O O . LEU A 1 82 ? -5.594 3.674 17.004 1.00 92.12 82 LEU A O 1
ATOM 668 N N . LYS A 1 83 ? -5.646 4.517 19.073 1.00 93.25 83 LYS A N 1
ATOM 669 C CA . LYS A 1 83 ? -4.298 5.115 18.991 1.00 93.25 83 LYS A CA 1
ATOM 670 C C . LYS A 1 83 ? -3.209 4.068 18.742 1.00 93.25 83 LYS A C 1
ATOM 672 O O . LYS A 1 83 ? -2.258 4.336 18.011 1.00 93.25 83 LYS A O 1
ATOM 677 N N . LYS A 1 84 ? -3.339 2.872 19.329 1.00 93.31 84 LYS A N 1
ATOM 678 C CA . LYS A 1 84 ? -2.415 1.756 19.078 1.00 93.31 84 LYS A CA 1
ATOM 679 C C . LYS A 1 84 ? -2.503 1.272 17.627 1.00 93.31 84 LYS A C 1
ATOM 681 O O . LYS A 1 84 ? -1.463 1.041 17.019 1.00 93.31 84 LYS A O 1
ATOM 686 N N . GLN A 1 85 ? -3.707 1.137 17.072 1.00 92.19 85 GLN A N 1
ATOM 687 C CA . GLN A 1 85 ? -3.897 0.758 15.668 1.00 92.19 85 GLN A CA 1
ATOM 688 C C . GLN A 1 85 ? -3.336 1.811 14.715 1.00 92.19 85 GLN A C 1
ATOM 690 O O . GLN A 1 85 ? -2.609 1.456 13.793 1.00 92.19 85 GLN A O 1
ATOM 695 N N . LEU A 1 86 ? -3.563 3.099 14.991 1.00 93.69 86 LEU A N 1
ATOM 696 C CA . LEU A 1 86 ? -2.964 4.189 14.219 1.00 93.69 86 LEU A CA 1
ATOM 697 C C . LEU A 1 86 ? -1.432 4.096 14.216 1.00 93.69 86 LEU A C 1
ATOM 699 O O . LEU A 1 86 ? -0.805 4.216 13.166 1.00 93.69 86 LEU A O 1
ATOM 703 N N . TYR A 1 87 ? -0.824 3.838 15.376 1.00 93.88 87 TYR A N 1
ATOM 704 C CA . TYR A 1 87 ? 0.624 3.666 15.479 1.00 93.88 87 TYR A CA 1
ATOM 705 C C . TYR A 1 87 ? 1.130 2.480 14.644 1.00 93.88 87 TYR A C 1
ATOM 707 O O . TYR A 1 87 ? 2.108 2.621 13.913 1.00 93.88 87 TYR A O 1
ATOM 715 N N . LEU A 1 88 ? 0.456 1.328 14.709 1.00 92.00 88 LEU A N 1
ATOM 716 C CA . LEU A 1 88 ? 0.810 0.154 13.904 1.00 92.00 88 LEU A CA 1
ATOM 717 C C . LEU A 1 88 ? 0.656 0.419 12.402 1.00 92.00 88 LEU A C 1
ATOM 719 O O . LEU A 1 88 ? 1.548 0.065 11.633 1.00 92.00 88 LEU A O 1
ATOM 723 N N . CYS A 1 89 ? -0.419 1.095 11.995 1.00 93.06 89 CYS A N 1
ATOM 724 C CA . CYS A 1 89 ? -0.640 1.493 10.609 1.00 93.06 89 CYS A CA 1
ATOM 725 C C . CYS A 1 89 ? 0.494 2.399 10.109 1.00 93.06 89 CYS A C 1
ATOM 727 O O . CYS A 1 89 ? 1.095 2.117 9.077 1.00 93.06 89 CYS A O 1
ATOM 729 N N . LEU A 1 90 ? 0.866 3.435 10.868 1.00 92.62 90 LEU A N 1
ATOM 730 C CA . LEU A 1 90 ? 1.969 4.330 10.501 1.00 92.62 90 LEU A CA 1
ATOM 731 C C . LEU A 1 90 ? 3.318 3.601 10.418 1.00 92.62 90 LEU A C 1
ATOM 733 O O . LEU A 1 90 ? 4.110 3.873 9.517 1.00 92.62 90 LEU A O 1
ATOM 737 N N . MET A 1 91 ? 3.582 2.652 11.321 1.00 92.38 91 MET A N 1
ATOM 738 C CA . MET A 1 91 ? 4.797 1.831 11.264 1.00 92.38 91 MET A CA 1
ATOM 739 C C . MET A 1 91 ? 4.814 0.908 10.040 1.00 92.38 91 MET A C 1
ATOM 741 O O . MET A 1 91 ? 5.862 0.753 9.413 1.00 92.38 91 MET A O 1
ATOM 745 N N . SER A 1 92 ? 3.663 0.339 9.671 1.00 91.81 92 SER A N 1
ATOM 746 C CA . SER A 1 92 ? 3.508 -0.462 8.452 1.00 91.81 92 SER A CA 1
ATOM 747 C C . SER A 1 92 ? 3.804 0.365 7.195 1.00 91.81 92 SER A C 1
ATOM 749 O O . SER A 1 92 ? 4.605 -0.052 6.358 1.00 91.81 92 SER A O 1
ATOM 751 N N . VAL A 1 93 ? 3.261 1.585 7.105 1.00 90.81 93 VAL A N 1
ATOM 752 C CA . VAL A 1 93 ? 3.539 2.530 6.005 1.00 90.81 93 VAL A CA 1
ATOM 753 C C . VAL A 1 93 ? 5.016 2.902 5.948 1.00 90.81 93 VAL A C 1
ATOM 755 O O . VAL A 1 93 ? 5.626 2.856 4.883 1.00 90.81 93 VAL A O 1
ATOM 758 N N . ASN A 1 94 ? 5.630 3.193 7.095 1.00 91.69 94 ASN A N 1
ATOM 759 C CA . ASN A 1 94 ? 7.059 3.483 7.155 1.00 91.69 94 ASN A CA 1
ATOM 760 C C . ASN A 1 94 ? 7.905 2.295 6.661 1.00 91.69 94 ASN A C 1
ATOM 762 O O . ASN A 1 94 ? 8.859 2.491 5.914 1.00 91.69 94 ASN A O 1
ATOM 766 N N . ALA A 1 95 ? 7.558 1.060 7.033 1.00 89.19 95 ALA A N 1
ATOM 767 C CA . ALA A 1 95 ? 8.246 -0.131 6.534 1.00 89.19 95 ALA A CA 1
ATOM 768 C C . ALA A 1 95 ? 8.021 -0.346 5.025 1.00 89.19 95 ALA A C 1
ATOM 770 O O . ALA A 1 95 ? 8.938 -0.761 4.311 1.00 89.19 95 ALA A O 1
ATOM 771 N N . LEU A 1 96 ? 6.823 -0.041 4.521 1.00 89.81 96 LEU A N 1
ATOM 772 C CA . LEU A 1 96 ? 6.506 -0.084 3.097 1.00 89.81 96 LEU A CA 1
ATOM 773 C C . LEU A 1 96 ? 7.397 0.885 2.315 1.00 89.81 96 LEU A C 1
ATOM 775 O O . LEU A 1 96 ? 8.089 0.460 1.387 1.00 89.81 96 LEU A O 1
ATOM 779 N N . GLU A 1 97 ? 7.453 2.150 2.727 1.00 86.31 97 GLU A N 1
ATOM 780 C CA . GLU A 1 97 ? 8.211 3.164 2.000 1.00 86.31 97 GLU A CA 1
ATOM 781 C C . GLU A 1 97 ? 9.728 3.024 2.165 1.00 86.31 97 GLU A C 1
ATOM 783 O O . GLU A 1 97 ? 10.478 3.086 1.190 1.00 86.31 97 GLU A O 1
ATOM 788 N N . ALA A 1 98 ? 10.205 2.816 3.393 1.00 84.81 98 ALA A N 1
ATOM 789 C CA . ALA A 1 98 ? 11.635 2.824 3.685 1.00 84.81 98 ALA A CA 1
ATOM 790 C C . ALA A 1 98 ? 12.340 1.511 3.320 1.00 84.81 98 ALA A C 1
ATOM 792 O O . ALA A 1 98 ? 13.546 1.523 3.084 1.00 84.81 98 ALA A O 1
ATOM 793 N N . ILE A 1 99 ? 11.619 0.383 3.282 1.00 88.56 99 ILE A N 1
ATOM 794 C CA . ILE A 1 99 ? 12.215 -0.937 3.027 1.00 88.56 99 ILE A CA 1
ATOM 795 C C . ILE A 1 99 ? 11.684 -1.525 1.723 1.00 88.56 99 ILE A C 1
ATOM 797 O O . ILE A 1 99 ? 12.469 -1.814 0.821 1.00 88.56 99 ILE A O 1
ATOM 801 N N . ARG A 1 100 ? 10.364 -1.707 1.586 1.00 89.25 100 ARG A N 1
ATOM 802 C CA . ARG A 1 100 ? 9.800 -2.464 0.450 1.00 89.25 100 ARG A CA 1
ATOM 803 C C . ARG A 1 100 ? 10.005 -1.734 -0.878 1.00 89.25 100 ARG A C 1
ATOM 805 O O . ARG A 1 100 ? 10.447 -2.367 -1.838 1.00 89.25 100 ARG A O 1
ATOM 812 N N . PHE A 1 101 ? 9.780 -0.419 -0.925 1.00 85.38 101 PHE A N 1
ATOM 813 C CA . PHE A 1 101 ? 10.098 0.364 -2.125 1.00 85.38 101 PHE A CA 1
ATOM 814 C C . PHE A 1 101 ? 11.597 0.401 -2.417 1.00 85.38 101 PHE A C 1
ATOM 816 O O . PHE A 1 101 ? 11.991 0.270 -3.571 1.00 85.38 101 PHE A O 1
ATOM 823 N N . TYR A 1 102 ? 12.450 0.471 -1.396 1.00 85.75 102 TYR A N 1
ATOM 824 C CA . TYR A 1 102 ? 13.899 0.445 -1.598 1.00 85.75 102 TYR A CA 1
ATOM 825 C C . TYR A 1 102 ? 14.409 -0.850 -2.223 1.00 85.75 102 TYR A C 1
ATOM 827 O O . TYR A 1 102 ? 15.248 -0.801 -3.122 1.00 85.75 102 TYR A O 1
ATOM 835 N N . VAL A 1 103 ? 13.895 -2.001 -1.784 1.00 87.94 103 VAL A N 1
ATOM 836 C CA . VAL A 1 103 ? 14.236 -3.289 -2.402 1.00 87.94 103 VAL A CA 1
ATOM 837 C C . VAL A 1 103 ? 13.792 -3.311 -3.871 1.00 87.94 103 VAL A C 1
ATOM 839 O O . VAL A 1 103 ? 14.554 -3.744 -4.731 1.00 87.94 103 VAL A O 1
ATOM 842 N N . SER A 1 104 ? 12.612 -2.762 -4.186 1.00 85.38 104 SER A N 1
ATOM 843 C CA . SER A 1 104 ? 12.136 -2.615 -5.573 1.00 85.38 104 SER A CA 1
ATOM 844 C C . SER A 1 104 ? 13.034 -1.696 -6.417 1.00 85.38 104 SER A C 1
ATOM 846 O O . SER A 1 104 ? 13.344 -1.999 -7.575 1.00 85.38 104 SER A O 1
ATOM 848 N N . PHE A 1 105 ? 13.501 -0.586 -5.840 1.00 82.44 105 PHE A N 1
ATOM 849 C CA . PHE A 1 105 ? 14.420 0.337 -6.505 1.00 82.44 105 PHE A CA 1
ATOM 850 C C . PHE A 1 105 ? 15.779 -0.307 -6.779 1.00 82.44 105 PHE A C 1
ATOM 852 O O . PHE A 1 105 ? 16.312 -0.129 -7.870 1.00 82.44 105 PHE A O 1
ATOM 859 N N . ALA A 1 106 ? 16.309 -1.106 -5.848 1.00 82.88 106 ALA A N 1
ATOM 860 C CA . ALA A 1 106 ? 17.564 -1.826 -6.050 1.00 82.88 106 ALA A CA 1
ATOM 861 C C . ALA A 1 106 ? 17.494 -2.773 -7.262 1.00 82.88 106 ALA A C 1
ATOM 863 O O . ALA A 1 106 ? 18.385 -2.747 -8.109 1.00 82.88 106 ALA A O 1
ATOM 864 N N . CYS A 1 107 ? 16.409 -3.546 -7.405 1.00 84.25 107 CYS A N 1
ATOM 865 C CA . CYS A 1 107 ? 16.205 -4.398 -8.582 1.00 84.25 107 CYS A CA 1
ATOM 866 C C . CYS A 1 107 ? 16.143 -3.585 -9.882 1.00 84.25 107 CYS A C 1
ATOM 868 O O . CYS A 1 107 ? 16.711 -3.988 -10.892 1.00 84.25 107 CYS A O 1
ATOM 870 N N . SER A 1 108 ? 15.480 -2.429 -9.853 1.00 80.56 108 SER A N 1
ATOM 871 C CA . SER A 1 108 ? 15.327 -1.565 -11.028 1.00 80.56 108 SER A CA 1
ATOM 872 C C . SER A 1 108 ? 16.648 -0.908 -11.442 1.00 80.56 108 SER A C 1
ATOM 874 O O . SER A 1 108 ? 16.972 -0.857 -12.628 1.00 80.56 108 SER A O 1
ATOM 876 N N . PHE A 1 109 ? 17.450 -0.451 -10.475 1.00 77.00 109 PHE A N 1
ATOM 877 C CA . PHE A 1 109 ? 18.764 0.130 -10.744 1.00 77.00 109 PHE A CA 1
ATOM 878 C C . PHE A 1 109 ? 19.787 -0.906 -11.209 1.00 77.00 109 PHE A C 1
ATOM 880 O O . PHE A 1 109 ? 20.626 -0.567 -12.033 1.00 77.00 109 PHE A O 1
ATOM 887 N N . ALA A 1 110 ? 19.669 -2.174 -10.804 1.00 82.31 110 ALA A N 1
ATOM 888 C CA . ALA A 1 110 ? 20.539 -3.236 -11.316 1.00 82.31 110 ALA A CA 1
ATOM 889 C C . ALA A 1 110 ? 20.402 -3.441 -12.841 1.00 82.31 110 ALA A C 1
ATOM 891 O O . ALA A 1 110 ? 21.367 -3.807 -13.510 1.00 82.31 110 ALA A O 1
ATOM 892 N N . PHE A 1 111 ? 19.217 -3.194 -13.415 1.00 78.00 111 PHE A N 1
ATOM 893 C CA . PHE A 1 111 ? 19.038 -3.180 -14.872 1.00 78.00 111 PHE A CA 1
ATOM 894 C C . PHE A 1 111 ? 19.631 -1.921 -15.511 1.00 78.00 111 PHE A C 1
ATOM 896 O O . PHE A 1 111 ? 20.268 -2.017 -16.559 1.00 78.00 111 PHE A O 1
ATOM 903 N N . ALA A 1 112 ? 19.490 -0.771 -14.849 1.00 77.56 112 ALA A N 1
ATOM 904 C CA . ALA A 1 112 ? 20.060 0.495 -15.304 1.00 77.56 112 ALA A CA 1
ATOM 905 C C . ALA A 1 112 ? 21.598 0.475 -15.332 1.00 77.56 112 ALA A C 1
ATOM 907 O O . ALA A 1 112 ? 22.197 0.987 -16.270 1.00 77.56 112 ALA A O 1
ATOM 908 N N . GLU A 1 113 ? 22.241 -0.163 -14.348 1.00 76.50 113 GLU A N 1
ATOM 909 C CA . GLU A 1 113 ? 23.701 -0.359 -14.299 1.00 76.50 113 GLU A CA 1
ATOM 910 C C . GLU A 1 113 ? 24.235 -1.206 -15.464 1.00 76.50 113 GLU A C 1
ATOM 912 O O . GLU A 1 113 ? 25.429 -1.186 -15.749 1.00 76.50 113 GLU A O 1
ATOM 917 N N . ARG A 1 114 ? 23.354 -1.937 -16.156 1.00 79.19 114 ARG A N 1
ATOM 918 C CA . ARG A 1 114 ? 23.672 -2.730 -17.349 1.00 79.19 114 ARG A CA 1
ATOM 919 C C . ARG A 1 114 ? 23.294 -2.023 -18.654 1.00 79.19 114 ARG A C 1
ATOM 921 O O . ARG A 1 114 ? 23.206 -2.697 -19.676 1.00 79.19 114 ARG A O 1
ATOM 928 N N . GLU A 1 115 ? 23.019 -0.717 -18.607 1.00 78.75 115 GLU A N 1
ATOM 929 C CA . GLU A 1 115 ? 22.579 0.109 -19.748 1.00 78.75 115 GLU A CA 1
ATOM 930 C C . GLU A 1 115 ? 21.266 -0.388 -20.393 1.00 78.75 115 GLU A C 1
ATOM 932 O O . GLU A 1 115 ? 20.956 -0.116 -21.552 1.00 78.75 115 GLU A O 1
ATOM 937 N N . LEU A 1 116 ? 20.450 -1.123 -19.628 1.00 72.06 116 LEU A N 1
ATOM 938 C CA . LEU A 1 116 ? 19.130 -1.588 -20.045 1.00 72.06 116 LEU A CA 1
ATOM 939 C C . LEU A 1 116 ? 18.047 -0.786 -19.315 1.00 72.06 116 LEU A C 1
ATOM 941 O O . LEU A 1 116 ? 18.141 -0.519 -18.119 1.00 72.06 116 LEU A O 1
ATOM 945 N N . MET A 1 117 ? 16.966 -0.440 -20.022 1.00 77.25 117 MET A N 1
ATOM 946 C CA . MET A 1 117 ? 15.783 0.219 -19.443 1.00 77.25 117 MET A CA 1
ATOM 947 C C . MET A 1 117 ? 16.053 1.608 -18.824 1.00 77.25 117 MET A C 1
ATOM 949 O O . MET A 1 117 ? 15.381 2.012 -17.873 1.00 77.25 117 MET A O 1
ATOM 953 N N . GLU A 1 118 ? 16.990 2.380 -19.386 1.00 72.06 118 GLU A N 1
ATOM 954 C CA . GLU A 1 118 ? 17.398 3.698 -18.866 1.00 72.06 118 GLU A CA 1
ATOM 955 C C . GLU A 1 118 ? 16.244 4.704 -18.711 1.00 72.06 118 GLU A C 1
ATOM 957 O O . GLU A 1 118 ? 16.223 5.498 -17.767 1.00 72.06 118 GLU A O 1
ATOM 962 N N . GLY A 1 119 ? 15.260 4.672 -19.618 1.00 71.06 119 GLY A N 1
ATOM 963 C CA . GLY A 1 119 ? 14.058 5.509 -19.526 1.00 71.06 119 GLY A CA 1
ATOM 964 C C . GLY A 1 119 ? 13.238 5.211 -18.268 1.00 71.06 119 GLY A C 1
ATOM 965 O O . GLY A 1 119 ? 12.830 6.128 -17.556 1.00 71.06 119 GLY A O 1
ATOM 966 N N . ASN A 1 120 ? 13.090 3.930 -17.929 1.00 74.25 120 ASN A N 1
ATOM 967 C CA . ASN A 1 120 ? 12.385 3.499 -16.722 1.00 74.25 120 ASN A CA 1
ATOM 968 C C . ASN A 1 120 ? 13.183 3.852 -15.467 1.00 74.25 120 ASN A C 1
ATOM 970 O O . ASN A 1 120 ? 12.608 4.302 -14.480 1.00 74.25 120 ASN A O 1
ATOM 974 N N . ALA A 1 121 ? 14.512 3.725 -15.518 1.00 67.69 121 ALA A N 1
ATOM 975 C CA . ALA A 1 121 ? 15.389 4.094 -14.413 1.00 67.69 121 ALA A CA 1
ATOM 976 C C . ALA A 1 121 ? 15.292 5.589 -14.059 1.00 67.69 121 ALA A C 1
ATOM 978 O O . ALA A 1 121 ? 15.307 5.945 -12.881 1.00 67.69 121 ALA A O 1
ATOM 979 N N . LYS A 1 122 ? 15.135 6.470 -15.059 1.00 75.62 122 LYS A N 1
ATOM 980 C CA . LYS A 1 122 ? 14.931 7.916 -14.850 1.00 75.62 122 LYS A CA 1
ATOM 981 C C . LYS A 1 122 ? 13.592 8.228 -14.177 1.00 75.62 122 LYS A C 1
ATOM 983 O O . LYS A 1 122 ? 13.561 9.068 -13.281 1.00 75.62 122 LYS A O 1
ATOM 988 N N . ILE A 1 123 ? 12.518 7.538 -14.567 1.00 74.31 123 ILE A N 1
ATOM 989 C CA . ILE A 1 123 ? 11.191 7.680 -13.945 1.00 74.31 123 ILE A CA 1
ATOM 990 C C . ILE A 1 123 ? 11.238 7.195 -12.488 1.00 74.31 123 ILE A C 1
ATOM 992 O O . ILE A 1 123 ? 10.877 7.930 -11.575 1.00 74.31 123 ILE A O 1
ATOM 996 N N . ILE A 1 124 ? 11.8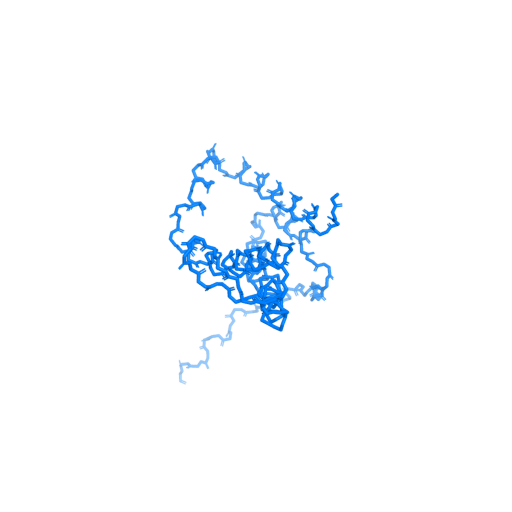16 6.015 -12.250 1.00 72.25 124 ILE A N 1
ATOM 997 C CA . ILE A 1 124 ? 11.959 5.433 -10.907 1.00 72.25 124 ILE A CA 1
ATOM 998 C C . ILE A 1 124 ? 12.848 6.301 -9.999 1.00 72.25 124 ILE A C 1
ATOM 1000 O O . ILE A 1 124 ? 12.591 6.426 -8.802 1.00 72.25 124 ILE A O 1
ATOM 1004 N N . LYS A 1 125 ? 13.875 6.963 -10.551 1.00 71.06 125 LYS A N 1
ATOM 1005 C CA . LYS A 1 125 ? 14.704 7.925 -9.805 1.00 71.06 125 LYS A CA 1
ATOM 1006 C C . LYS A 1 125 ? 13.911 9.164 -9.366 1.00 71.06 125 LYS A C 1
ATOM 1008 O O . LYS A 1 125 ? 14.229 9.720 -8.316 1.00 71.06 125 LYS A O 1
ATOM 1013 N N . ALA A 1 126 ? 12.908 9.592 -10.133 1.00 66.25 126 ALA A N 1
ATOM 1014 C CA . ALA A 1 126 ? 12.056 10.733 -9.792 1.00 66.25 126 ALA A CA 1
ATOM 1015 C C . ALA A 1 126 ? 11.008 10.392 -8.717 1.00 66.25 126 ALA A C 1
ATOM 1017 O O . ALA A 1 126 ? 10.745 11.227 -7.853 1.00 66.25 126 ALA A O 1
ATOM 1018 N N . ASP A 1 127 ? 10.487 9.162 -8.735 1.00 62.69 127 ASP A N 1
ATOM 1019 C CA . ASP A 1 127 ? 9.507 8.644 -7.763 1.00 62.69 127 ASP A CA 1
ATOM 1020 C C . ASP A 1 127 ? 10.147 8.297 -6.397 1.00 62.69 127 ASP A C 1
ATOM 1022 O O . ASP A 1 127 ? 9.472 8.053 -5.396 1.00 62.69 127 ASP A O 1
ATOM 1026 N N . ARG A 1 128 ? 11.483 8.289 -6.317 1.00 55.41 128 ARG A N 1
ATOM 1027 C CA . ARG A 1 128 ? 12.220 8.021 -5.079 1.00 55.41 128 ARG A CA 1
ATOM 1028 C C . ARG A 1 128 ? 12.002 9.151 -4.053 1.00 55.41 128 ARG A C 1
ATOM 1030 O O . ARG A 1 128 ? 12.333 10.308 -4.335 1.00 55.41 128 ARG A O 1
ATOM 1037 N N . PRO A 1 129 ? 11.595 8.848 -2.802 1.00 55.94 129 PRO A N 1
ATOM 1038 C CA . PRO A 1 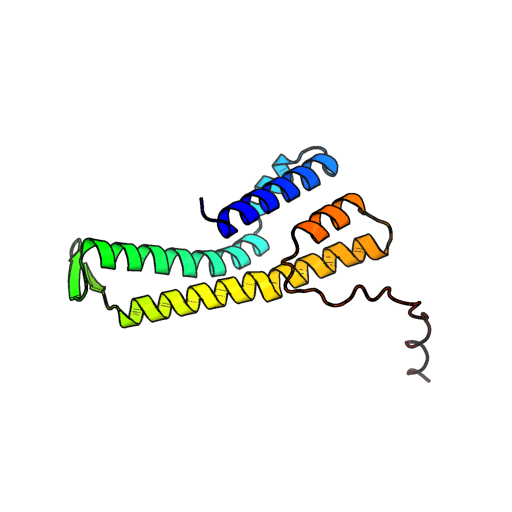129 ? 11.515 9.851 -1.744 1.00 55.94 129 PRO A CA 1
ATOM 1039 C C . PRO A 1 129 ? 12.881 10.513 -1.510 1.00 55.94 129 PRO A C 1
ATOM 1041 O O . PRO A 1 129 ? 13.859 9.839 -1.166 1.00 55.94 129 PRO A O 1
ATOM 1044 N N . ARG A 1 130 ? 12.966 11.847 -1.636 1.00 48.72 130 ARG A N 1
ATOM 1045 C CA . ARG A 1 130 ? 14.228 12.622 -1.535 1.00 48.72 130 ARG A CA 1
ATOM 1046 C C . ARG A 1 130 ? 15.006 12.446 -0.220 1.00 48.72 130 ARG A C 1
ATOM 1048 O O . ARG A 1 130 ? 16.165 12.837 -0.152 1.00 48.72 130 ARG A O 1
ATOM 1055 N N . ARG A 1 131 ? 14.415 11.842 0.819 1.00 43.38 131 ARG A N 1
ATOM 1056 C CA . ARG A 1 131 ? 15.101 11.508 2.088 1.00 43.38 131 ARG A CA 1
ATOM 1057 C C . ARG A 1 131 ? 16.166 10.418 1.953 1.00 43.38 131 ARG A C 1
ATOM 1059 O O . ARG A 1 131 ? 16.936 10.198 2.878 1.00 43.38 131 ARG A O 1
ATOM 1066 N N . SER A 1 132 ? 16.215 9.755 0.807 1.00 44.94 132 SER A N 1
ATOM 1067 C CA . SER A 1 132 ? 17.077 8.616 0.530 1.00 44.94 132 SER A CA 1
ATOM 1068 C C . SER A 1 132 ? 18.268 8.947 -0.362 1.00 44.94 132 SER A C 1
ATOM 1070 O O . SER A 1 132 ? 18.680 8.116 -1.159 1.00 44.94 132 SER A O 1
ATOM 1072 N N . ALA A 1 133 ? 18.848 10.141 -0.272 1.00 40.28 133 ALA A N 1
ATOM 1073 C CA . ALA A 1 133 ? 20.108 10.418 -0.957 1.00 40.28 133 ALA A CA 1
ATOM 1074 C C . ALA A 1 133 ? 21.264 9.636 -0.294 1.00 40.28 133 ALA A C 1
ATOM 1076 O O . ALA A 1 133 ? 22.120 10.205 0.374 1.00 40.28 133 ALA A O 1
ATOM 1077 N N . ALA A 1 134 ? 21.301 8.312 -0.472 1.00 41.25 134 ALA A N 1
ATOM 1078 C CA . ALA A 1 134 ? 22.581 7.629 -0.547 1.00 41.25 134 ALA A CA 1
ATOM 1079 C C . ALA A 1 134 ? 23.285 8.236 -1.770 1.00 41.25 134 ALA A C 1
ATOM 1081 O O . ALA A 1 134 ? 22.656 8.278 -2.835 1.00 41.25 134 ALA A O 1
ATOM 1082 N N . PRO A 1 135 ? 24.506 8.781 -1.624 1.00 35.50 135 PRO A N 1
ATOM 1083 C CA . PRO A 1 135 ? 25.201 9.410 -2.736 1.00 35.50 135 PRO A CA 1
ATOM 1084 C C . PRO A 1 135 ? 25.272 8.409 -3.885 1.00 35.50 135 PRO A C 1
ATOM 1086 O O . PRO A 1 135 ? 25.518 7.228 -3.627 1.00 35.50 135 PRO A O 1
ATOM 1089 N N . ASP A 1 136 ? 25.029 8.885 -5.111 1.00 42.00 136 ASP A N 1
ATOM 1090 C CA . ASP A 1 136 ? 25.302 8.168 -6.358 1.00 42.00 136 ASP A CA 1
ATOM 1091 C C . ASP A 1 136 ? 26.779 7.730 -6.310 1.00 42.00 136 ASP A C 1
ATOM 1093 O O . ASP A 1 136 ? 27.682 8.429 -6.766 1.00 42.00 136 ASP A O 1
ATOM 1097 N N . ARG A 1 137 ? 27.061 6.587 -5.680 1.00 35.34 137 ARG A N 1
ATOM 1098 C CA . ARG A 1 137 ? 28.323 5.895 -5.861 1.00 35.34 137 ARG A CA 1
ATOM 1099 C C . ARG A 1 137 ? 28.163 5.221 -7.202 1.00 35.34 137 ARG A C 1
ATOM 1101 O O . ARG A 1 137 ? 27.583 4.146 -7.288 1.00 35.34 137 ARG A O 1
ATOM 1108 N N . HIS A 1 138 ? 28.674 5.874 -8.239 1.00 30.91 138 HIS A N 1
ATOM 1109 C CA . HIS A 1 138 ? 29.190 5.143 -9.384 1.00 30.91 138 HIS A CA 1
ATOM 1110 C C . HIS A 1 138 ? 29.956 3.930 -8.836 1.00 30.91 138 HIS A C 1
ATOM 1112 O O . HIS A 1 138 ? 30.877 4.136 -8.032 1.00 30.91 138 HIS A O 1
ATOM 1118 N N . PRO A 1 139 ? 29.593 2.687 -9.190 1.00 36.47 139 PRO A N 1
ATOM 1119 C CA . PRO A 1 139 ? 30.460 1.569 -8.898 1.00 36.47 139 PRO A CA 1
ATOM 1120 C C . PRO A 1 139 ? 31.677 1.755 -9.800 1.00 36.47 139 PRO A C 1
ATOM 1122 O O . PRO A 1 139 ? 31.675 1.397 -10.974 1.00 36.47 139 PRO A O 1
ATOM 1125 N N . ALA A 1 140 ? 32.715 2.391 -9.259 1.00 36.88 140 ALA A N 1
ATOM 1126 C CA . ALA A 1 140 ? 34.053 2.258 -9.794 1.00 36.88 140 ALA A CA 1
ATOM 1127 C C . ALA A 1 140 ? 34.342 0.754 -9.834 1.00 36.88 140 ALA A C 1
ATOM 1129 O O . ALA A 1 140 ? 34.396 0.118 -8.784 1.00 36.88 140 ALA A O 1
ATOM 1130 N N . HIS A 1 141 ? 34.399 0.212 -11.051 1.00 35.12 141 HIS A N 1
ATOM 1131 C CA . HIS A 1 141 ? 34.982 -1.069 -11.438 1.00 35.12 141 HIS A CA 1
ATOM 1132 C C . HIS A 1 141 ? 35.171 -2.066 -10.283 1.00 35.12 141 HIS A C 1
ATOM 1134 O O . HIS A 1 141 ? 36.233 -2.133 -9.668 1.00 35.12 141 HIS A O 1
ATOM 1140 N N . ALA A 1 142 ? 34.147 -2.875 -10.006 1.00 34.34 142 ALA A N 1
ATOM 1141 C CA . ALA A 1 142 ? 34.364 -4.110 -9.267 1.00 34.34 142 ALA A CA 1
ATOM 1142 C C . ALA A 1 142 ? 35.118 -5.080 -10.194 1.00 34.34 142 ALA A C 1
ATOM 1144 O O . ALA A 1 142 ? 34.533 -5.649 -11.117 1.00 34.34 142 ALA A O 1
ATOM 1145 N N . GLU A 1 143 ? 36.430 -5.212 -9.986 1.00 28.83 143 GLU A N 1
ATOM 1146 C CA . GLU A 1 143 ? 37.254 -6.255 -10.607 1.00 28.83 143 GLU A CA 1
ATOM 1147 C C . GLU A 1 143 ? 36.631 -7.651 -10.383 1.00 28.83 143 GLU A C 1
ATOM 1149 O O . GLU A 1 143 ? 36.184 -7.943 -9.268 1.00 28.83 143 GLU A O 1
ATOM 1154 N N . PRO A 1 144 ? 36.637 -8.566 -11.375 1.00 36.81 144 PRO A N 1
ATOM 1155 C CA . PRO A 1 144 ? 35.973 -9.867 -11.245 1.00 36.81 144 PRO A CA 1
ATOM 1156 C C . PRO A 1 144 ? 36.725 -10.914 -10.396 1.00 36.81 144 PRO A C 1
ATOM 1158 O O . PRO A 1 144 ? 36.256 -12.045 -10.278 1.00 36.81 144 PRO A O 1
ATOM 1161 N N . ASP A 1 145 ? 37.880 -10.604 -9.799 1.00 37.09 145 ASP A N 1
ATOM 1162 C CA . ASP A 1 145 ? 38.855 -11.644 -9.417 1.00 37.09 145 ASP A CA 1
ATOM 1163 C C . ASP A 1 145 ? 38.894 -12.070 -7.935 1.00 37.09 145 ASP A C 1
ATOM 1165 O O . ASP A 1 145 ? 39.707 -12.913 -7.542 1.00 37.09 145 ASP A O 1
ATOM 1169 N N . ALA A 1 146 ? 37.980 -11.596 -7.085 1.00 39.09 146 ALA A N 1
ATOM 1170 C CA . ALA A 1 146 ? 38.023 -11.933 -5.655 1.00 39.09 146 ALA A CA 1
ATOM 1171 C C . ALA A 1 146 ? 37.451 -13.323 -5.287 1.00 39.09 146 ALA A C 1
ATOM 1173 O O . ALA A 1 146 ? 37.667 -13.795 -4.168 1.00 39.09 146 ALA A O 1
ATOM 1174 N N . PHE A 1 147 ? 36.756 -14.024 -6.194 1.00 35.84 147 PHE A N 1
ATOM 1175 C CA . PHE A 1 147 ? 36.127 -15.320 -5.872 1.00 35.84 147 PHE A CA 1
ATOM 1176 C C . PHE A 1 147 ? 37.009 -16.551 -6.167 1.00 35.84 147 PHE A C 1
ATOM 1178 O O . PHE A 1 147 ? 36.688 -17.659 -5.739 1.00 35.84 147 PHE A O 1
ATOM 1185 N N . ARG A 1 148 ? 38.160 -16.398 -6.843 1.00 38.62 148 ARG A N 1
ATOM 1186 C CA . ARG A 1 148 ? 38.963 -17.550 -7.311 1.00 38.62 148 ARG A CA 1
ATOM 1187 C C . ARG A 1 148 ? 40.115 -17.991 -6.395 1.00 38.62 148 ARG A C 1
ATOM 1189 O O . ARG A 1 148 ? 40.777 -18.971 -6.713 1.00 38.62 148 ARG A O 1
ATOM 1196 N N . ARG A 1 149 ? 40.350 -17.340 -5.246 1.00 39.72 149 ARG A N 1
ATOM 1197 C CA . ARG A 1 149 ? 41.486 -17.652 -4.339 1.00 39.72 149 ARG A CA 1
ATOM 1198 C C . ARG A 1 149 ? 41.097 -18.181 -2.952 1.00 39.72 149 ARG A C 1
ATOM 1200 O O . ARG A 1 149 ? 41.779 -17.912 -1.970 1.00 39.72 149 ARG A O 1
ATOM 1207 N N . ARG A 1 150 ? 39.998 -18.935 -2.843 1.00 38.66 150 ARG A N 1
ATOM 1208 C CA . ARG A 1 150 ? 39.648 -19.684 -1.612 1.00 38.66 150 ARG A CA 1
ATOM 1209 C C . ARG A 1 150 ? 39.311 -21.158 -1.856 1.00 38.66 150 ARG A C 1
ATOM 1211 O O . ARG A 1 150 ? 38.542 -21.751 -1.106 1.00 38.66 150 ARG A O 1
ATOM 1218 N N . ARG A 1 151 ? 39.879 -21.751 -2.908 1.00 44.50 151 ARG A N 1
ATOM 1219 C CA . ARG A 1 151 ? 39.918 -23.207 -3.114 1.00 44.50 151 ARG A CA 1
ATOM 1220 C C . ARG A 1 151 ? 41.250 -23.596 -3.755 1.00 44.50 151 ARG A C 1
ATOM 1222 O O . ARG A 1 151 ? 41.320 -23.803 -4.961 1.00 44.50 151 ARG A O 1
ATOM 1229 N N . SER A 1 152 ? 42.288 -23.636 -2.932 1.00 43.53 152 SER A N 1
ATOM 1230 C CA . SER A 1 152 ? 43.559 -24.329 -3.166 1.00 43.53 152 SER A CA 1
ATOM 1231 C C . SER A 1 152 ? 44.207 -24.556 -1.814 1.00 43.53 152 SER A C 1
ATOM 1233 O O . SER A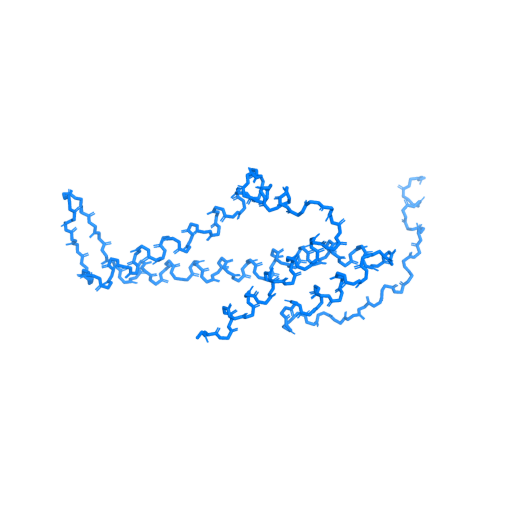 1 152 ? 44.330 -23.532 -1.100 1.00 43.53 152 SER A O 1
#

Organism: Serratia marcescens (NCBI:txid615)

InterPro domains:
  IPR000358 Ribonucleotide reductase small subunit family [PF00268] (5-125)
  IPR009078 Ferritin-like superfamily [SSF47240] (2-125)
  IPR012348 Ribonucleotide reductase-like [G3DSA:1.10.620.20] (1-126)
  IPR030475 Ribonucleotide reductase small subunit, acitve site [PS00368] (7-23)

Foldseek 3Di:
DDPVVVLVVVVVVLVVVLQVVPDPDSVVVVVCCVVPPVNCVVVVVLVVLVVVLVVLVVCCVPPNAAWDQDPNDTDGRDPVVSVVSVVVNVVSVCCCQVPVLVVVLVVVVVCVLVVHPVVSNVSSVVSRDPVPCPDPPPPPDPDPPPPPPPPD

pLDDT: mean 78.51, std 18.48, range [28.83, 93.88]